Protein AF-A0A7S3C981-F1 (afdb_monomer)

Radius of gyration: 15.67 Å; Cα contacts (8 Å, |Δi|>4): 153; chains: 1; bounding box: 33×42×53 Å

Nearest PDB structures (foldseek):
  7ydw-assembly1_D  TM=8.983E-01  e=1.758E-09  Mus musculus
  7ydt-assembly2_B  TM=9.042E-01  e=4.290E-08  Mus musculus
  7ydw-assembly1_C  TM=9.223E-01  e=1.271E-07  Mus musculus
  7q5t-assembly6_FFF  TM=3.252E-01  e=1.031E+00  Homo sapiens
  6epf-assembly1_5  TM=2.728E-01  e=1.833E+00  Rattus norvegicus

Organism: NCBI:txid1461544

Sequence (113 aa):
FGSFEKETASRGLTLLDLMKKGLMEPGQEVLRVEYRGHVFLGDLTPSGSICYEGELFETPTSWSKYVKRSVVPGYKGDNGWRSVFYVAEDGKKTTLEHLRKTHALKMSGFGSF

Solvent-accessible surface area (backbone atoms only — not comparable to full-atom values): 6807 Å² total; per-residue (Å²): 141,75,86,72,82,79,82,66,98,80,66,78,92,49,59,42,58,41,35,78,68,71,76,46,75,62,37,78,57,27,28,37,35,73,56,96,92,43,79,47,65,23,23,34,41,89,82,31,30,37,38,46,99,88,44,80,26,78,42,58,41,60,45,51,38,52,64,46,26,76,77,39,81,82,60,82,85,70,59,14,44,75,53,31,28,40,41,47,97,90,65,53,74,43,38,46,47,55,55,52,50,52,53,52,51,63,70,67,66,84,70,83,133

pLDDT: mean 83.36, std 17.14, range [37.03, 96.94]

InterPro domains:
  IPR040843 Restriction enzyme adenine methylase associated [PF18755] (6-106)

Foldseek 3Di:
DDPDDDDDPDDPDALQNLVVVVNDDWAFQQKWFDDPNDIAGWTQDNVRWTHGPNDTHRHQQVVNQVVVCVVPPPDDDDDSQQRMWGQDPVRDTDGNVVSVVVVVVVVVPPPDD

Mean predicted aligned error: 8.08 Å

Secondary structure (DSSP, 8-state):
--------TTSPPPHHHHHHTTS---EEEEEEEEETTEEEEEEE-TTSPEEETTEEESSHHHHHHHHHHHHSTT-----HHHHEEEE-TT--EEEHHHHHHHHHHHHSS-S--

Structure (mmCIF, N/CA/C/O backbone):
data_AF-A0A7S3C981-F1
#
_entry.id   AF-A0A7S3C981-F1
#
loop_
_atom_site.group_PDB
_atom_site.id
_atom_site.type_symbol
_atom_site.label_atom_id
_atom_site.label_alt_id
_atom_site.label_comp_id
_atom_site.label_asym_id
_atom_site.label_entity_id
_atom_site.label_seq_id
_atom_site.pdbx_PDB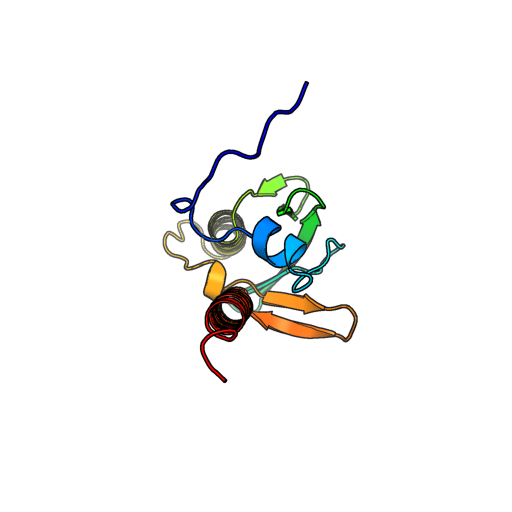_ins_code
_atom_site.Cartn_x
_atom_site.Cartn_y
_atom_site.Cartn_z
_atom_site.occupancy
_atom_site.B_iso_or_equiv
_atom_site.auth_seq_id
_atom_site.auth_comp_id
_atom_site.auth_asym_id
_atom_site.auth_atom_id
_atom_site.pdbx_PDB_model_num
ATOM 1 N N . PHE A 1 1 ? 2.052 -7.249 36.595 1.00 40.72 1 PHE A N 1
ATOM 2 C CA . PHE A 1 1 ? 2.128 -7.462 35.138 1.00 40.72 1 PHE A CA 1
ATOM 3 C C . PHE A 1 1 ? 1.491 -6.272 34.447 1.00 40.72 1 PHE A C 1
ATOM 5 O O . PHE A 1 1 ? 0.292 -6.258 34.228 1.00 40.72 1 PHE A O 1
ATOM 12 N N . GLY A 1 2 ? 2.276 -5.229 34.212 1.00 39.47 2 GLY A N 1
ATOM 13 C CA . GLY A 1 2 ? 1.815 -4.005 33.570 1.00 39.47 2 GLY A CA 1
ATOM 14 C C . GLY A 1 2 ? 2.979 -3.455 32.775 1.00 39.47 2 GLY A C 1
ATOM 15 O O . GLY A 1 2 ? 3.742 -2.643 33.287 1.00 39.47 2 GLY A O 1
ATOM 16 N N . SER A 1 3 ? 3.176 -3.979 31.567 1.00 37.03 3 SER A N 1
ATOM 17 C CA . SER A 1 3 ? 4.125 -3.400 30.623 1.00 37.03 3 SER A CA 1
ATOM 18 C C . SER A 1 3 ? 3.491 -2.127 30.079 1.00 37.03 3 SER A C 1
ATOM 20 O O . SER A 1 3 ? 2.795 -2.154 29.071 1.00 37.03 3 SER A O 1
ATOM 22 N N . PHE A 1 4 ? 3.677 -1.034 30.818 1.00 40.59 4 PHE A N 1
ATOM 23 C CA . PHE A 1 4 ? 3.394 0.312 30.348 1.00 40.59 4 PHE A CA 1
ATOM 24 C C . PHE A 1 4 ? 4.180 0.560 29.059 1.00 40.59 4 PHE A C 1
ATOM 26 O O . PHE A 1 4 ? 5.374 0.263 28.960 1.00 40.59 4 PHE A O 1
ATOM 33 N N . GLU A 1 5 ? 3.449 1.043 28.064 1.00 49.78 5 GLU A N 1
ATOM 34 C CA . GLU A 1 5 ? 3.875 1.262 26.694 1.00 49.78 5 GLU A CA 1
ATOM 35 C C . GLU A 1 5 ? 5.123 2.153 26.641 1.00 49.78 5 GLU A C 1
ATOM 37 O O . GLU A 1 5 ? 5.092 3.333 26.990 1.00 49.78 5 GLU A O 1
ATOM 42 N N . LYS A 1 6 ? 6.245 1.587 26.186 1.00 39.81 6 LYS A N 1
ATOM 43 C CA . LYS A 1 6 ? 7.424 2.373 25.818 1.00 39.81 6 LYS A CA 1
ATOM 44 C C . LYS A 1 6 ? 7.133 3.136 24.526 1.00 39.81 6 LYS A C 1
ATOM 46 O O . LYS A 1 6 ? 7.178 2.575 23.434 1.00 39.81 6 LYS A O 1
ATOM 51 N N . GLU A 1 7 ? 6.826 4.417 24.689 1.00 48.78 7 GLU A N 1
ATOM 52 C CA . GLU A 1 7 ? 7.508 5.535 24.032 1.00 48.78 7 GLU A CA 1
ATOM 53 C C . GLU A 1 7 ? 8.299 5.173 22.756 1.00 48.78 7 GLU A C 1
ATOM 55 O O . GLU A 1 7 ? 9.392 4.614 22.819 1.00 48.78 7 GLU A O 1
ATOM 60 N N . THR A 1 8 ? 7.782 5.559 21.583 1.00 43.41 8 THR A N 1
ATOM 61 C CA . THR A 1 8 ? 8.612 5.768 20.382 1.00 43.41 8 THR A CA 1
ATOM 62 C C . THR A 1 8 ? 8.176 7.017 19.618 1.00 43.41 8 THR A C 1
ATOM 64 O O . THR A 1 8 ? 7.825 6.980 18.441 1.00 43.41 8 THR A O 1
ATOM 67 N N . ALA A 1 9 ? 8.288 8.174 20.269 1.00 49.44 9 ALA A N 1
ATOM 68 C CA . ALA A 1 9 ? 8.500 9.427 19.554 1.00 49.44 9 ALA A CA 1
ATOM 69 C C . ALA A 1 9 ? 9.922 9.427 18.944 1.00 49.44 9 ALA A C 1
ATOM 71 O O . ALA A 1 9 ? 10.828 10.059 19.470 1.00 49.44 9 ALA A O 1
ATOM 72 N N . SER A 1 10 ? 10.135 8.639 17.880 1.00 46.62 10 SER A N 1
ATOM 73 C CA . SER A 1 10 ? 11.290 8.723 16.952 1.00 46.62 10 SER A CA 1
ATOM 74 C C . SER A 1 10 ? 11.231 7.741 15.768 1.00 46.62 10 SER A C 1
ATOM 76 O O . SER A 1 10 ? 12.080 7.810 14.879 1.00 46.62 10 SER A O 1
ATOM 78 N N . ARG A 1 11 ? 10.243 6.836 15.695 1.00 58.50 11 ARG A N 1
ATOM 79 C CA . ARG A 1 11 ? 10.053 5.950 14.533 1.00 58.50 11 ARG A CA 1
ATOM 80 C C . ARG A 1 11 ? 9.111 6.631 13.538 1.00 58.50 11 ARG A C 1
ATOM 82 O O . ARG A 1 11 ? 8.070 7.145 13.927 1.00 58.50 11 ARG A O 1
ATOM 89 N N . GLY A 1 12 ? 9.513 6.721 12.269 1.00 68.44 12 GLY A N 1
ATOM 90 C CA . GLY A 1 12 ? 8.697 7.356 11.228 1.00 68.44 12 GLY A CA 1
ATOM 91 C C . GLY A 1 12 ? 7.296 6.739 11.136 1.00 68.44 12 GLY A C 1
ATOM 92 O O . GLY A 1 12 ? 7.133 5.558 11.423 1.00 68.44 12 GLY A O 1
ATOM 93 N N . LEU A 1 13 ? 6.304 7.541 10.729 1.00 81.75 13 LEU A N 1
ATOM 94 C CA . LEU A 1 13 ? 4.907 7.108 10.589 1.00 81.75 13 LEU A CA 1
ATOM 95 C C . LEU A 1 13 ? 4.803 5.812 9.764 1.00 81.75 13 LEU A C 1
ATOM 97 O O . LEU A 1 13 ? 5.309 5.763 8.642 1.00 81.75 13 LEU A O 1
ATOM 101 N N . THR A 1 14 ? 4.119 4.801 10.296 1.00 89.06 14 THR A N 1
ATOM 102 C CA . THR A 1 14 ? 3.870 3.509 9.640 1.00 89.06 14 THR A CA 1
ATOM 103 C C . THR A 1 14 ? 2.433 3.396 9.113 1.00 89.06 14 THR A C 1
ATOM 105 O O . THR A 1 14 ? 1.571 4.213 9.440 1.00 89.06 14 THR A O 1
ATOM 108 N N . LEU A 1 15 ? 2.153 2.377 8.289 1.00 89.38 15 LEU A N 1
ATOM 109 C CA . LEU A 1 15 ? 0.778 2.049 7.878 1.00 89.38 15 LEU A CA 1
ATOM 110 C C . LEU A 1 15 ? -0.089 1.670 9.084 1.00 89.38 15 LEU A C 1
ATOM 112 O O . LEU A 1 15 ? -1.232 2.108 9.185 1.00 89.38 15 LEU A O 1
ATOM 116 N N . LEU A 1 16 ? 0.488 0.928 10.032 1.00 90.06 16 LEU A N 1
ATOM 117 C CA . LEU A 1 16 ? -0.187 0.539 11.264 1.00 90.06 16 LEU A CA 1
ATOM 118 C C . LEU A 1 16 ? -0.629 1.759 12.087 1.00 90.06 16 LEU A C 1
ATOM 120 O O . LEU A 1 16 ? -1.716 1.746 12.659 1.00 90.06 16 LEU A O 1
ATOM 124 N N . ASP A 1 17 ? 0.166 2.833 12.121 1.00 89.75 17 ASP A N 1
ATOM 125 C CA . ASP A 1 17 ? -0.216 4.073 12.812 1.00 89.75 17 ASP A CA 1
ATOM 126 C C . ASP A 1 17 ? -1.435 4.741 12.164 1.00 89.75 17 ASP A C 1
ATOM 128 O O . ASP A 1 17 ? -2.321 5.229 12.866 1.00 89.75 17 ASP A O 1
ATOM 132 N N . LEU A 1 18 ? -1.517 4.733 10.828 1.00 89.25 18 LEU A N 1
ATOM 133 C CA . LEU A 1 18 ? -2.687 5.243 10.105 1.00 89.25 18 LEU A CA 1
ATOM 134 C C . LEU A 1 18 ? -3.935 4.397 10.392 1.00 89.25 18 LEU A C 1
ATOM 136 O O . LEU A 1 18 ? -5.009 4.955 10.625 1.00 89.25 18 LEU A O 1
ATOM 140 N N . MET A 1 19 ? -3.783 3.072 10.443 1.00 90.94 19 MET A N 1
ATOM 141 C CA . MET A 1 19 ? -4.870 2.143 10.768 1.00 90.94 19 MET A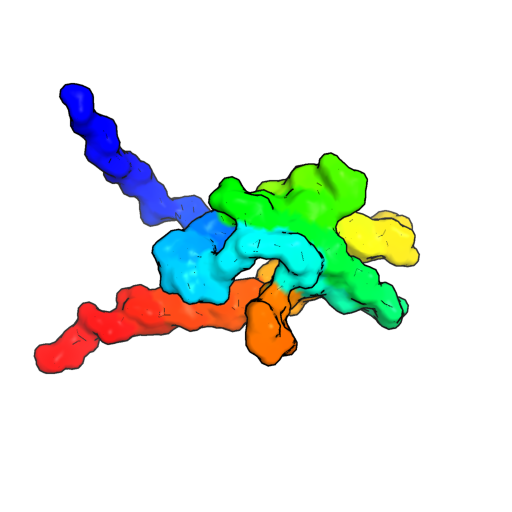 CA 1
ATOM 142 C C . MET A 1 19 ? -5.377 2.333 12.198 1.00 90.94 19 MET A C 1
ATOM 144 O O . MET A 1 19 ? -6.573 2.491 12.417 1.00 90.94 19 MET A O 1
ATOM 148 N N . LYS A 1 20 ? -4.473 2.429 13.182 1.00 88.75 20 LYS A N 1
ATOM 149 C CA . LYS A 1 20 ? -4.820 2.690 14.592 1.00 88.75 20 LYS A CA 1
ATOM 150 C C . LYS A 1 20 ? -5.599 3.992 14.795 1.00 88.75 20 LYS A C 1
ATOM 152 O O . LYS A 1 20 ? -6.251 4.167 15.819 1.00 88.75 20 LYS A O 1
ATOM 157 N N . LYS A 1 21 ? -5.513 4.924 13.845 1.00 87.31 21 LYS A N 1
ATOM 158 C CA . LYS A 1 21 ? -6.224 6.209 13.858 1.00 87.31 21 LYS A CA 1
ATOM 159 C C . LYS A 1 21 ? -7.517 6.194 13.039 1.00 87.31 21 LYS A C 1
ATOM 161 O O . LYS A 1 21 ? -8.134 7.249 12.893 1.00 87.31 21 LYS A O 1
ATOM 166 N N . GLY A 1 22 ? -7.908 5.035 12.506 1.00 88.12 22 GLY A N 1
ATOM 167 C CA . GLY A 1 22 ? -9.111 4.859 11.693 1.00 88.12 22 GLY A CA 1
ATOM 168 C C . GLY A 1 22 ? -9.040 5.571 10.343 1.00 88.12 22 GLY A C 1
ATOM 169 O O . GLY A 1 22 ? -10.066 5.967 9.804 1.00 88.12 22 GLY A O 1
ATOM 170 N N . LEU A 1 23 ? -7.834 5.827 9.821 1.00 88.88 23 LEU A N 1
ATOM 171 C CA . LEU A 1 23 ? -7.661 6.431 8.493 1.00 88.88 23 LEU A CA 1
ATOM 172 C C . LEU A 1 23 ? -7.619 5.382 7.376 1.00 88.88 23 LEU A C 1
ATOM 174 O O . LEU A 1 23 ? -7.747 5.737 6.207 1.00 88.88 23 LEU A O 1
ATOM 178 N N . MET A 1 24 ? -7.379 4.123 7.739 1.00 92.44 24 MET A N 1
ATOM 179 C CA . MET A 1 24 ? -7.251 2.981 6.843 1.00 92.44 24 MET A CA 1
ATOM 180 C C . MET A 1 24 ? -7.748 1.7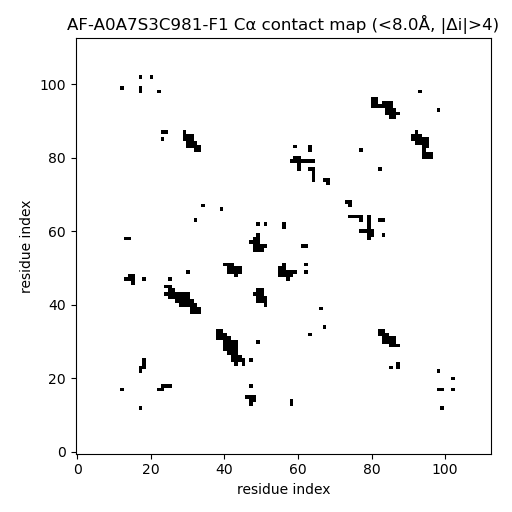32 7.555 1.00 92.44 24 MET A C 1
ATOM 182 O O . MET A 1 24 ? -7.566 1.607 8.767 1.00 92.44 24 MET A O 1
ATOM 186 N N . GLU A 1 25 ? -8.280 0.792 6.791 1.00 93.88 25 GLU A N 1
ATOM 187 C CA . GLU A 1 25 ? -8.708 -0.508 7.287 1.00 93.88 25 GLU A CA 1
ATOM 188 C C . GLU A 1 25 ? -7.995 -1.620 6.514 1.00 93.88 25 GLU A C 1
ATOM 190 O O . GLU A 1 25 ? -7.694 -1.449 5.327 1.00 93.88 25 GLU A O 1
ATOM 195 N N . PRO A 1 26 ? -7.649 -2.735 7.182 1.00 95.38 26 PRO A N 1
ATOM 196 C CA . PRO A 1 26 ? -7.085 -3.885 6.497 1.00 95.38 26 PRO A CA 1
ATOM 197 C C . PRO A 1 26 ? -8.116 -4.464 5.528 1.00 95.38 26 PRO A C 1
ATOM 199 O O . PRO A 1 26 ? -9.305 -4.514 5.830 1.00 95.38 26 PRO A O 1
ATOM 202 N N . GLY A 1 27 ? -7.654 -4.934 4.377 1.00 95.69 27 GLY A N 1
ATOM 203 C CA . GLY A 1 27 ? -8.542 -5.420 3.333 1.00 95.69 27 GLY A CA 1
ATOM 204 C C . GLY A 1 27 ? -7.793 -5.929 2.114 1.00 95.69 27 GLY A C 1
ATOM 205 O O . GLY A 1 27 ? -6.591 -5.699 1.957 1.00 95.69 27 GLY A O 1
ATOM 206 N N . GLN A 1 28 ? -8.527 -6.629 1.258 1.00 95.56 28 GLN A N 1
ATOM 207 C CA . GLN A 1 28 ? -8.016 -7.168 0.006 1.00 95.56 28 GLN A CA 1
ATOM 208 C C . GLN A 1 28 ? -8.015 -6.079 -1.075 1.00 95.56 28 GLN A C 1
ATOM 210 O O . GLN A 1 28 ? -8.981 -5.331 -1.192 1.00 95.56 28 GLN A O 1
ATOM 215 N N . GLU A 1 29 ? -6.925 -5.965 -1.836 1.00 95.38 29 GLU A N 1
ATOM 216 C CA . GLU A 1 29 ? -6.757 -5.024 -2.956 1.00 95.38 29 GLU A CA 1
ATOM 217 C C . GLU A 1 29 ? -6.996 -3.535 -2.611 1.00 95.38 29 GLU A C 1
ATOM 219 O O . GLU A 1 29 ? -7.178 -2.692 -3.493 1.00 95.38 29 GLU A O 1
ATOM 224 N N . VAL A 1 30 ? -6.939 -3.176 -1.323 1.00 96.38 30 VAL A N 1
ATOM 225 C CA . VAL A 1 30 ? -7.163 -1.802 -0.836 1.00 96.38 30 VAL A CA 1
ATOM 226 C C . VAL A 1 30 ? -5.958 -0.886 -1.048 1.00 96.38 30 VAL A C 1
ATOM 228 O O . VAL A 1 30 ? -6.059 0.330 -0.873 1.00 96.38 30 VAL A O 1
ATOM 231 N N . LEU A 1 31 ? -4.797 -1.430 -1.418 1.00 96.56 31 LEU A N 1
ATOM 232 C CA . LEU A 1 31 ? -3.621 -0.655 -1.793 1.00 96.56 31 LEU A CA 1
ATOM 233 C C . LEU A 1 31 ? -3.381 -0.743 -3.292 1.00 96.56 31 LEU A C 1
ATOM 235 O O . LEU A 1 31 ? -3.475 -1.804 -3.898 1.00 96.56 31 LEU A O 1
ATOM 239 N N . ARG A 1 32 ? -3.010 0.384 -3.899 1.00 96.44 32 ARG A N 1
ATOM 240 C CA . ARG A 1 32 ? -2.854 0.498 -5.348 1.00 96.44 32 ARG A CA 1
ATOM 241 C C . ARG A 1 32 ? -1.612 1.285 -5.738 1.00 96.44 32 ARG A C 1
ATOM 243 O O . ARG A 1 32 ? -1.365 2.371 -5.214 1.00 96.44 32 ARG A O 1
ATOM 250 N N . VAL A 1 33 ? -0.879 0.783 -6.727 1.00 95.69 33 VAL A N 1
ATOM 251 C CA . VAL A 1 33 ? 0.183 1.509 -7.439 1.00 95.69 33 VAL A CA 1
ATOM 252 C C . VAL A 1 33 ? -0.164 1.557 -8.918 1.00 95.69 33 VAL A C 1
ATOM 254 O O . VAL A 1 33 ? -0.492 0.545 -9.525 1.00 95.69 33 VAL A O 1
ATOM 257 N N . GLU A 1 34 ? -0.058 2.741 -9.512 1.00 93.81 34 GLU A N 1
ATOM 258 C CA . GLU A 1 34 ? -0.196 2.927 -10.956 1.00 93.81 34 GLU A CA 1
ATOM 259 C C . GLU A 1 34 ? 1.136 3.390 -11.530 1.00 93.81 34 GLU A C 1
ATOM 261 O O . GLU A 1 34 ? 1.712 4.387 -11.081 1.00 93.81 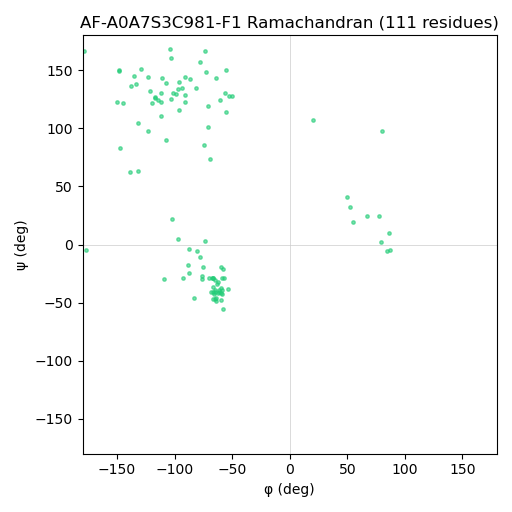34 GLU A O 1
ATOM 266 N N . TYR A 1 35 ? 1.653 2.661 -12.514 1.00 92.69 35 TYR A N 1
ATOM 267 C CA . TYR A 1 35 ? 2.933 2.986 -13.122 1.00 92.69 35 TYR A CA 1
ATOM 268 C C . TYR A 1 35 ? 2.993 2.564 -14.586 1.00 92.69 35 TYR A C 1
ATOM 270 O O . TYR A 1 35 ? 2.842 1.391 -14.907 1.00 92.69 35 TYR A O 1
ATOM 278 N N . ARG A 1 36 ? 3.252 3.532 -15.478 1.00 91.06 36 ARG A N 1
ATOM 279 C CA . ARG A 1 36 ? 3.417 3.313 -16.930 1.00 91.06 36 ARG A CA 1
ATOM 280 C C . ARG A 1 36 ? 2.288 2.482 -17.568 1.00 91.06 36 ARG A C 1
ATOM 282 O O . ARG A 1 36 ? 2.548 1.629 -18.403 1.00 91.06 36 ARG A O 1
ATOM 289 N N . GLY A 1 37 ? 1.041 2.730 -17.165 1.00 91.75 37 GLY A N 1
ATOM 290 C CA . GLY A 1 37 ? -0.131 2.005 -17.676 1.00 91.75 37 GLY A CA 1
ATOM 291 C C . GLY A 1 37 ? -0.423 0.675 -16.973 1.00 91.75 37 GLY A C 1
ATOM 292 O O . GLY A 1 37 ? -1.471 0.092 -17.219 1.00 91.75 37 GLY A O 1
ATOM 293 N N . HIS A 1 38 ? 0.444 0.227 -16.062 1.00 93.50 38 HIS A N 1
ATOM 294 C CA . HIS A 1 38 ? 0.191 -0.931 -15.210 1.00 93.50 38 HIS A CA 1
ATOM 295 C C . HIS A 1 38 ? -0.477 -0.513 -13.902 1.00 93.50 38 HIS A C 1
ATOM 297 O O . HIS A 1 38 ? -0.158 0.537 -13.331 1.00 93.50 38 HIS A O 1
ATOM 303 N N . VAL A 1 39 ? -1.381 -1.364 -13.425 1.00 95.12 39 VAL A N 1
ATOM 304 C CA . VAL A 1 39 ? -2.044 -1.243 -12.128 1.00 95.12 39 VAL A CA 1
ATOM 305 C C . VAL A 1 39 ? -1.644 -2.445 -11.287 1.00 95.12 39 VAL A C 1
ATOM 307 O O . VAL A 1 39 ? -1.802 -3.578 -11.726 1.00 95.12 39 VAL A O 1
ATOM 310 N N . PHE A 1 40 ? -1.147 -2.183 -10.084 1.00 96.38 40 PHE A N 1
ATOM 311 C CA . PHE A 1 40 ? -0.795 -3.197 -9.098 1.00 96.38 40 PHE A CA 1
ATOM 312 C C . PHE A 1 40 ? -1.684 -3.011 -7.880 1.00 96.38 40 PHE A C 1
ATOM 314 O O . PHE A 1 40 ? -1.750 -1.900 -7.343 1.00 96.38 40 PHE A O 1
ATOM 321 N N . LEU A 1 41 ? -2.361 -4.079 -7.469 1.00 96.94 41 LEU A N 1
ATOM 322 C CA . LEU A 1 41 ? -3.255 -4.107 -6.318 1.00 96.94 41 LEU A CA 1
ATOM 323 C C . LEU A 1 41 ? -2.630 -4.983 -5.239 1.00 96.94 41 LEU A C 1
ATOM 325 O O . LEU A 1 41 ? -2.156 -6.073 -5.540 1.00 96.94 41 LEU A O 1
ATOM 329 N N . GLY A 1 42 ? -2.568 -4.476 -4.015 1.00 96.25 42 GLY A N 1
ATOM 330 C CA . GLY A 1 42 ? -2.006 -5.172 -2.865 1.00 96.25 42 GLY A CA 1
ATOM 331 C C . GLY A 1 42 ? -2.970 -5.144 -1.691 1.00 96.25 42 GLY A C 1
ATOM 332 O O . GLY A 1 42 ? -3.741 -4.195 -1.522 1.00 96.25 42 GLY A O 1
ATOM 333 N N . ASP A 1 43 ? -2.890 -6.175 -0.864 1.00 96.75 43 ASP A N 1
ATOM 334 C CA . ASP A 1 43 ? -3.716 -6.306 0.326 1.00 96.75 43 ASP A CA 1
ATOM 335 C C . ASP A 1 43 ? -3.040 -5.594 1.494 1.00 96.75 43 ASP A C 1
ATOM 337 O O . ASP A 1 43 ? -1.817 -5.653 1.657 1.00 96.75 43 ASP A O 1
ATOM 341 N N . LEU A 1 44 ? -3.831 -4.943 2.342 1.00 96.44 44 LEU A N 1
ATOM 342 C CA . LEU A 1 44 ? -3.356 -4.415 3.615 1.00 96.44 44 LEU A CA 1
ATOM 343 C C . LEU A 1 44 ? -3.671 -5.424 4.715 1.00 96.44 44 LEU A C 1
ATOM 345 O O . LEU A 1 44 ? -4.834 -5.684 5.021 1.00 96.44 44 LEU A O 1
ATOM 349 N N . THR A 1 45 ? -2.635 -5.975 5.338 1.00 95.38 45 THR A N 1
ATOM 350 C CA . THR A 1 45 ? -2.802 -6.938 6.425 1.00 95.38 45 THR A CA 1
ATOM 351 C C . THR A 1 45 ? -3.161 -6.235 7.741 1.00 95.38 45 THR A C 1
ATOM 353 O O . THR A 1 45 ? -2.787 -5.076 7.953 1.00 95.38 45 THR A O 1
ATOM 356 N N . PRO A 1 46 ? -3.790 -6.938 8.703 1.00 93.56 46 PRO A N 1
ATOM 357 C CA . PRO A 1 46 ? -4.053 -6.397 10.041 1.00 93.56 46 PRO A CA 1
ATOM 358 C C . PRO A 1 46 ? -2.794 -5.974 10.818 1.00 93.56 46 PRO A C 1
ATOM 360 O O . PRO A 1 46 ? -2.887 -5.184 11.755 1.00 93.56 46 PRO A O 1
ATOM 363 N N . SER A 1 47 ? -1.611 -6.472 10.437 1.00 91.88 47 SER A N 1
ATOM 364 C CA . SER A 1 47 ? -0.324 -6.077 11.025 1.00 91.88 47 SER A CA 1
ATOM 365 C C . SER A 1 47 ? 0.225 -4.752 10.479 1.00 91.88 47 SER A C 1
ATOM 367 O O . SER A 1 47 ? 1.247 -4.276 10.972 1.00 91.88 47 SER A O 1
ATOM 369 N N . GLY A 1 48 ? -0.422 -4.148 9.477 1.00 91.50 48 GLY A N 1
ATOM 370 C CA . GLY A 1 48 ? 0.083 -2.960 8.785 1.00 91.50 48 GLY A CA 1
ATOM 371 C C . GLY A 1 48 ? 1.183 -3.271 7.768 1.00 91.50 48 GLY A C 1
ATOM 372 O O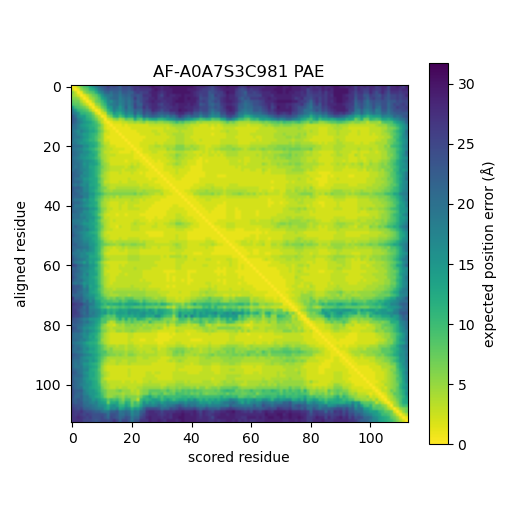 . GLY A 1 48 ? 2.006 -2.405 7.473 1.00 91.50 48 GLY A O 1
ATOM 373 N N . SER A 1 49 ? 1.207 -4.499 7.251 1.00 94.75 49 SER A N 1
ATOM 374 C CA . SER A 1 49 ? 2.082 -4.936 6.160 1.00 94.75 49 SER A CA 1
ATOM 375 C C . SER A 1 49 ? 1.284 -5.017 4.857 1.00 94.75 49 SER A C 1
ATOM 377 O O . SER A 1 49 ? 0.057 -5.084 4.870 1.00 94.75 49 SER A O 1
ATOM 379 N N . ILE A 1 50 ? 1.975 -5.003 3.723 1.00 96.31 50 ILE A N 1
ATOM 380 C CA . ILE A 1 50 ? 1.361 -5.123 2.399 1.00 96.31 50 ILE A CA 1
ATOM 381 C C . ILE A 1 50 ? 1.603 -6.541 1.898 1.00 96.31 50 ILE A C 1
ATOM 383 O O . ILE A 1 50 ? 2.756 -6.957 1.844 1.00 96.31 50 ILE A O 1
ATOM 387 N N . CYS A 1 51 ? 0.554 -7.268 1.530 1.00 96.81 51 CYS A N 1
ATOM 388 C CA . CYS A 1 51 ? 0.680 -8.550 0.843 1.00 96.81 51 CYS A CA 1
ATOM 389 C C . CYS A 1 51 ? 0.488 -8.336 -0.660 1.00 96.81 51 CYS A C 1
ATOM 391 O O . CYS A 1 51 ? -0.470 -7.691 -1.084 1.00 96.81 51 CYS A O 1
ATOM 393 N N . TYR A 1 52 ? 1.403 -8.854 -1.471 1.00 96.38 52 TYR A N 1
ATOM 394 C CA . TYR A 1 52 ? 1.296 -8.820 -2.926 1.00 96.38 52 TYR A CA 1
ATOM 395 C C . TYR A 1 52 ? 1.880 -10.106 -3.502 1.00 96.38 52 TYR A C 1
ATOM 397 O O . TYR A 1 52 ? 3.043 -10.408 -3.253 1.00 96.38 52 TYR A O 1
ATOM 405 N N . GLU A 1 53 ? 1.071 -10.865 -4.248 1.00 93.62 53 GLU A N 1
ATOM 406 C CA . GLU A 1 53 ? 1.474 -12.140 -4.873 1.00 93.62 53 GLU A CA 1
ATOM 407 C C . GLU A 1 53 ? 2.104 -13.156 -3.889 1.00 93.62 53 GLU A C 1
ATOM 409 O O . GLU A 1 53 ? 2.962 -13.951 -4.259 1.00 93.62 53 GLU A O 1
ATOM 414 N N . GLY A 1 54 ? 1.672 -13.145 -2.621 1.00 92.31 54 GLY A N 1
ATOM 415 C CA . GLY A 1 54 ? 2.188 -14.034 -1.569 1.00 92.31 54 GLY A CA 1
ATOM 416 C C . GLY A 1 54 ? 3.429 -13.514 -0.832 1.00 92.31 54 GLY A C 1
ATOM 417 O O . GLY A 1 54 ? 3.841 -14.122 0.154 1.00 92.31 54 GLY A O 1
ATOM 418 N N . GLU A 1 55 ? 3.986 -12.376 -1.248 1.00 94.38 55 GLU A N 1
ATOM 419 C CA . GLU A 1 55 ? 5.110 -11.710 -0.588 1.00 94.38 55 GLU A CA 1
ATOM 420 C C . GLU A 1 55 ? 4.624 -10.606 0.360 1.00 94.38 55 GLU A C 1
ATOM 422 O O . GLU A 1 55 ? 3.715 -9.833 0.038 1.00 94.38 55 GLU A O 1
ATOM 427 N N . LEU A 1 56 ? 5.261 -10.504 1.530 1.00 95.56 56 LEU A N 1
ATOM 428 C CA . LEU A 1 56 ? 4.953 -9.491 2.540 1.00 95.56 56 LEU A CA 1
ATOM 429 C C . LEU A 1 56 ? 5.970 -8.347 2.512 1.00 95.56 56 LEU A C 1
ATOM 431 O O . LEU A 1 56 ? 7.179 -8.549 2.599 1.00 95.56 56 LEU A O 1
ATOM 435 N N . PHE A 1 57 ? 5.461 -7.120 2.479 1.00 94.31 57 PHE A N 1
ATOM 436 C CA . PHE A 1 57 ? 6.247 -5.894 2.473 1.00 94.31 57 PHE A CA 1
ATOM 437 C C . PHE A 1 57 ? 5.909 -5.043 3.697 1.00 94.31 57 PHE A C 1
ATOM 439 O O . PHE A 1 57 ? 4.773 -4.614 3.890 1.00 94.31 57 PHE A O 1
ATOM 446 N N . GLU A 1 58 ? 6.912 -4.732 4.514 1.00 90.69 58 GLU A N 1
ATOM 447 C CA . GLU A 1 58 ? 6.724 -3.926 5.729 1.00 90.69 58 GLU A CA 1
ATOM 448 C C . GLU A 1 58 ? 6.522 -2.433 5.441 1.00 90.69 58 GLU A C 1
ATOM 450 O O . GLU A 1 58 ? 6.037 -1.688 6.291 1.00 90.69 58 GLU A O 1
ATOM 455 N N . THR A 1 59 ? 6.920 -1.961 4.252 1.00 89.19 59 THR A N 1
ATOM 456 C CA . THR A 1 59 ? 6.847 -0.535 3.911 1.00 89.19 59 THR A CA 1
ATOM 457 C C . THR A 1 59 ? 6.280 -0.289 2.511 1.00 89.19 59 THR A C 1
ATOM 459 O O . THR A 1 59 ? 6.639 -1.007 1.569 1.00 89.19 59 THR A O 1
ATOM 462 N N . PRO A 1 60 ? 5.510 0.801 2.311 1.00 92.38 60 PRO A N 1
ATOM 463 C CA . PRO A 1 60 ? 5.015 1.199 0.991 1.00 92.38 60 PRO A CA 1
ATOM 464 C C . PRO A 1 60 ? 6.122 1.340 -0.055 1.00 92.38 60 PRO A C 1
ATOM 466 O O . PRO A 1 60 ? 5.943 0.950 -1.200 1.00 92.38 60 PRO A O 1
ATOM 469 N N . THR A 1 61 ? 7.286 1.867 0.343 1.00 91.00 61 THR A N 1
ATOM 470 C CA . THR A 1 61 ? 8.441 2.066 -0.547 1.00 91.00 61 THR A CA 1
ATOM 471 C C . THR A 1 61 ? 9.053 0.751 -1.024 1.00 91.00 61 THR A C 1
ATOM 473 O O . THR A 1 61 ? 9.541 0.681 -2.151 1.00 91.00 61 THR A O 1
ATOM 476 N N . SER A 1 62 ? 9.084 -0.281 -0.174 1.00 91.94 62 SER A N 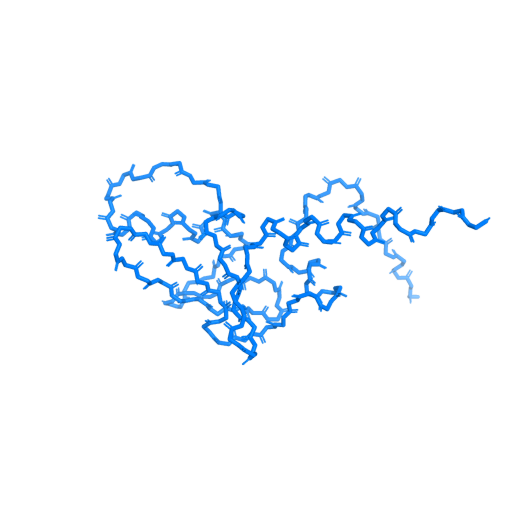1
ATOM 477 C CA . SER A 1 62 ? 9.598 -1.596 -0.574 1.00 91.94 62 SER A CA 1
ATOM 478 C C . SER A 1 62 ? 8.699 -2.243 -1.626 1.00 91.94 62 SER A C 1
ATOM 480 O O . SER A 1 62 ? 9.194 -2.632 -2.685 1.00 91.94 62 SER A O 1
ATOM 482 N N . TRP A 1 63 ? 7.384 -2.229 -1.393 1.00 94.38 63 TRP A N 1
ATOM 483 C CA . 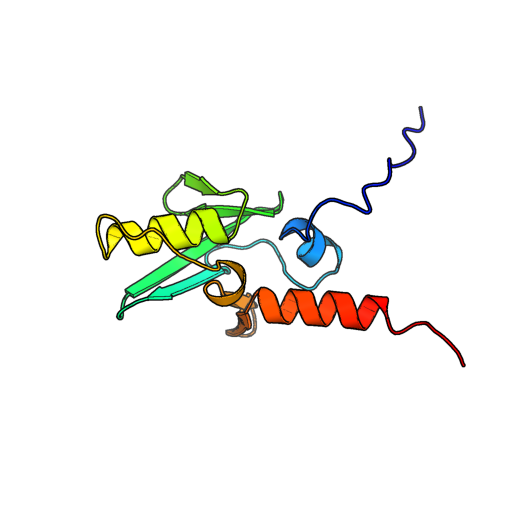TRP A 1 63 ? 6.400 -2.754 -2.334 1.00 94.38 63 TRP A CA 1
ATOM 484 C C . TRP A 1 63 ? 6.377 -1.971 -3.652 1.00 94.38 63 TRP A C 1
ATOM 486 O O . TRP A 1 63 ? 6.505 -2.546 -4.730 1.00 94.38 63 TRP A O 1
ATOM 496 N N . SER A 1 64 ? 6.319 -0.639 -3.595 1.00 93.94 64 SER A N 1
ATOM 497 C CA . SER A 1 64 ? 6.259 0.194 -4.797 1.00 93.94 64 SER A CA 1
ATOM 498 C C . SER A 1 64 ? 7.511 0.071 -5.674 1.00 93.94 64 SER A C 1
ATOM 500 O O . SER A 1 64 ? 7.419 0.107 -6.900 1.00 93.94 64 SER A O 1
ATOM 502 N N . LYS A 1 65 ? 8.697 -0.118 -5.078 1.00 93.50 65 LYS A N 1
ATOM 503 C CA . LYS A 1 65 ? 9.922 -0.432 -5.830 1.00 93.50 65 LYS A CA 1
ATOM 504 C C . LYS A 1 65 ? 9.863 -1.818 -6.454 1.00 93.50 65 LYS A C 1
ATOM 506 O O . LYS A 1 65 ? 10.314 -1.957 -7.587 1.00 93.50 65 LYS A O 1
ATOM 511 N N . TYR A 1 66 ? 9.342 -2.811 -5.736 1.00 93.69 66 TYR A N 1
ATOM 512 C CA . TYR A 1 66 ? 9.197 -4.175 -6.236 1.00 93.69 66 TYR A CA 1
ATOM 513 C C . TYR A 1 66 ? 8.342 -4.202 -7.511 1.00 93.69 66 TYR A C 1
ATOM 515 O O . TYR A 1 66 ? 8.840 -4.581 -8.571 1.00 93.69 66 TYR A O 1
ATOM 523 N N . VAL A 1 67 ? 7.124 -3.654 -7.456 1.00 93.88 67 VAL A N 1
ATOM 524 C CA . VAL A 1 67 ? 6.204 -3.644 -8.610 1.00 93.88 67 VAL A CA 1
ATOM 525 C C . VAL A 1 67 ? 6.683 -2.754 -9.761 1.00 93.88 67 VAL A C 1
ATOM 527 O O . VAL A 1 67 ? 6.413 -3.019 -10.923 1.00 93.88 67 VAL A O 1
ATOM 530 N N . LYS A 1 68 ? 7.452 -1.692 -9.494 1.00 93.06 68 LYS A N 1
ATOM 531 C CA . LYS A 1 68 ? 8.026 -0.872 -10.578 1.00 93.06 68 LYS A CA 1
ATOM 532 C C . LYS A 1 68 ? 9.226 -1.540 -11.248 1.00 93.06 68 LYS A C 1
ATOM 534 O O . LYS A 1 68 ? 9.458 -1.310 -12.435 1.00 93.06 68 LYS A O 1
ATOM 539 N N . ARG A 1 69 ? 9.983 -2.366 -10.517 1.00 93.62 69 ARG A N 1
ATOM 540 C CA . ARG A 1 69 ? 11.097 -3.151 -11.073 1.00 93.62 69 ARG A CA 1
ATOM 541 C C . ARG A 1 69 ? 10.631 -4.277 -11.986 1.00 93.62 69 ARG A C 1
ATOM 543 O O . ARG A 1 69 ? 11.379 -4.609 -12.899 1.00 93.62 69 ARG A O 1
ATOM 550 N N . SER A 1 70 ? 9.435 -4.828 -11.772 1.00 90.50 70 SER A N 1
ATOM 551 C CA . SER A 1 70 ? 8.866 -5.819 -12.694 1.00 90.50 70 SER A CA 1
ATOM 552 C C . SER A 1 70 ? 8.529 -5.208 -14.061 1.00 90.50 70 SER A C 1
ATOM 554 O O . SER A 1 70 ? 8.651 -5.890 -15.072 1.00 90.50 70 SER A O 1
ATOM 556 N N . VAL A 1 71 ? 8.204 -3.907 -14.119 1.00 91.88 71 VAL A N 1
ATOM 557 C CA . VAL A 1 71 ? 7.993 -3.164 -15.381 1.00 91.88 71 VAL A CA 1
ATOM 558 C C . VAL A 1 71 ? 9.307 -2.678 -15.995 1.00 91.88 71 VAL A C 1
ATOM 560 O O . VAL A 1 71 ? 9.514 -2.783 -17.201 1.00 91.88 71 VAL A O 1
ATOM 563 N N . VAL A 1 72 ? 10.192 -2.090 -15.184 1.00 90.94 72 VAL A N 1
ATOM 564 C CA . VAL A 1 72 ? 11.489 -1.561 -15.631 1.00 90.94 72 VAL A CA 1
ATOM 565 C C . VAL A 1 72 ? 12.603 -2.224 -14.819 1.00 90.94 72 VAL A C 1
ATOM 567 O O . VAL A 1 72 ? 12.905 -1.768 -13.705 1.00 90.94 72 VAL A O 1
ATOM 570 N N . PRO A 1 73 ? 13.252 -3.268 -15.370 1.00 87.88 73 PRO A N 1
ATOM 571 C CA . PRO A 1 73 ? 14.383 -3.915 -14.723 1.00 87.88 73 PRO A CA 1
ATOM 572 C C . PRO A 1 73 ? 15.454 -2.888 -14.334 1.00 87.88 73 PRO A C 1
ATOM 574 O O . PRO A 1 73 ? 15.873 -2.058 -15.139 1.00 87.88 73 PRO A O 1
ATOM 577 N N . GLY A 1 74 ? 15.879 -2.909 -13.070 1.00 82.50 74 GLY A N 1
ATOM 578 C CA . GLY A 1 74 ? 16.887 -1.977 -12.554 1.00 82.50 74 GLY A CA 1
ATOM 579 C C . GLY A 1 74 ? 16.359 -0.625 -12.060 1.00 82.50 74 GLY A C 1
ATOM 580 O O . GLY A 1 74 ? 17.168 0.244 -11.740 1.00 82.50 74 GLY A O 1
ATOM 581 N N . TYR A 1 75 ? 15.043 -0.421 -11.930 1.00 85.94 75 TYR A N 1
ATOM 582 C CA . TYR A 1 75 ? 14.484 0.780 -11.298 1.00 85.94 75 TYR A CA 1
ATOM 583 C C . TYR A 1 75 ? 14.932 0.934 -9.825 1.00 85.94 75 TYR A C 1
ATOM 585 O O . TYR A 1 75 ? 14.758 0.032 -8.996 1.00 85.94 75 TYR A O 1
ATOM 593 N N . LYS A 1 76 ? 15.534 2.086 -9.480 1.00 78.62 76 LYS A N 1
ATOM 594 C CA . LYS A 1 76 ? 16.190 2.310 -8.168 1.00 78.62 76 LYS A CA 1
ATOM 595 C C . LYS A 1 76 ? 15.467 3.281 -7.231 1.00 78.62 76 LYS A C 1
ATOM 597 O O . LYS A 1 76 ? 15.590 3.139 -6.013 1.00 78.62 76 LYS A O 1
ATOM 602 N N . GLY A 1 77 ? 14.740 4.261 -7.760 1.00 75.81 77 GLY A N 1
ATOM 603 C CA . GLY A 1 77 ? 14.209 5.369 -6.964 1.00 75.81 77 GLY A CA 1
ATOM 604 C C . GLY A 1 77 ? 12.698 5.325 -6.860 1.00 75.81 77 GLY A C 1
ATOM 605 O O . GLY A 1 77 ? 12.049 5.389 -7.884 1.00 75.81 77 GLY A O 1
ATOM 606 N N . ASP A 1 78 ? 12.138 5.284 -5.653 1.00 76.75 78 ASP A N 1
ATOM 607 C CA . ASP A 1 78 ? 10.714 5.564 -5.458 1.00 76.75 78 ASP A CA 1
ATOM 608 C C . ASP A 1 78 ? 10.458 6.207 -4.099 1.00 76.75 78 ASP A C 1
ATOM 610 O O . ASP A 1 78 ? 11.157 5.907 -3.127 1.00 76.75 78 ASP A O 1
ATOM 614 N N . ASN A 1 79 ? 9.432 7.053 -4.040 1.00 79.06 79 ASN A N 1
ATOM 615 C CA . ASN A 1 79 ? 8.860 7.551 -2.798 1.00 79.06 79 ASN A CA 1
ATOM 616 C C . ASN A 1 79 ? 7.491 6.884 -2.596 1.00 79.06 79 ASN A C 1
ATOM 618 O O . ASN A 1 79 ? 6.470 7.402 -3.055 1.00 79.06 79 ASN A O 1
ATOM 622 N N . GLY A 1 80 ? 7.481 5.728 -1.923 1.00 77.56 80 GLY A N 1
ATOM 623 C CA . GLY A 1 80 ? 6.296 4.870 -1.799 1.00 77.56 80 GLY A CA 1
ATOM 624 C C . GLY A 1 80 ? 5.081 5.568 -1.193 1.00 77.56 80 GLY A C 1
ATOM 625 O O . GLY A 1 80 ? 3.958 5.277 -1.575 1.00 77.56 80 GLY A O 1
ATOM 626 N N . TRP A 1 81 ? 5.277 6.572 -0.337 1.00 84.19 81 TRP A N 1
ATOM 627 C CA . TRP A 1 81 ? 4.178 7.344 0.256 1.00 84.19 81 TRP A CA 1
ATOM 628 C C . TRP A 1 81 ? 3.404 8.195 -0.759 1.00 84.19 81 TRP A C 1
ATOM 630 O O . TRP A 1 81 ? 2.221 8.470 -0.564 1.00 84.19 81 TRP A O 1
ATOM 640 N N . ARG A 1 82 ? 4.066 8.624 -1.837 1.00 87.56 82 ARG A N 1
ATOM 641 C CA . ARG A 1 82 ? 3.455 9.409 -2.923 1.00 87.56 82 ARG A CA 1
ATOM 642 C C . ARG A 1 82 ? 2.947 8.526 -4.058 1.00 87.56 82 ARG A C 1
ATOM 644 O O . ARG A 1 82 ? 2.018 8.917 -4.754 1.00 87.56 82 ARG A O 1
ATOM 651 N N . SER A 1 83 ? 3.581 7.370 -4.244 1.00 89.81 83 SER A N 1
ATOM 652 C CA . SER A 1 83 ? 3.288 6.422 -5.322 1.00 89.81 83 SER A CA 1
ATOM 653 C C . SER A 1 83 ? 2.191 5.413 -4.975 1.00 89.81 83 SER A C 1
ATOM 655 O O . SER A 1 83 ? 1.576 4.867 -5.887 1.00 89.81 83 SER A O 1
ATOM 657 N N . VAL A 1 84 ? 1.968 5.145 -3.686 1.00 94.31 84 VAL A N 1
ATOM 658 C CA . VAL A 1 84 ? 0.948 4.208 -3.206 1.00 94.31 84 VAL A CA 1
ATOM 659 C C . VAL A 1 84 ? -0.315 4.965 -2.811 1.00 94.31 84 VAL A C 1
ATOM 661 O O . VAL A 1 84 ? -0.276 5.971 -2.092 1.00 94.31 84 VAL A O 1
ATOM 664 N N . PHE A 1 85 ? -1.441 4.439 -3.269 1.00 95.56 85 PHE A N 1
ATOM 665 C CA . PHE A 1 85 ? -2.774 4.899 -2.932 1.00 95.56 85 PHE A CA 1
ATOM 666 C C . PHE A 1 85 ? -3.480 3.862 -2.066 1.00 95.56 85 PHE A C 1
ATOM 668 O O . PHE A 1 85 ? -3.329 2.666 -2.287 1.00 95.56 85 PHE A O 1
ATOM 675 N N . TYR A 1 86 ? -4.269 4.339 -1.116 1.00 96.12 86 TYR A N 1
ATOM 676 C CA . TYR A 1 86 ? -5.302 3.577 -0.437 1.00 96.12 86 TYR A CA 1
ATOM 677 C C . TYR A 1 86 ? -6.635 3.807 -1.152 1.00 96.12 86 TYR A C 1
ATOM 679 O O . TYR A 1 86 ? -6.957 4.951 -1.493 1.00 96.12 86 TYR A O 1
ATOM 687 N N . VAL A 1 87 ? -7.380 2.738 -1.393 1.00 95.56 87 VAL A N 1
ATOM 688 C CA . VAL A 1 87 ? -8.733 2.751 -1.942 1.00 95.56 87 VAL A CA 1
ATOM 689 C C . VAL A 1 87 ? -9.661 2.291 -0.825 1.00 95.56 87 VAL A C 1
ATOM 691 O O . VAL A 1 87 ? -9.594 1.141 -0.406 1.00 95.56 87 VAL A O 1
ATOM 694 N N . ALA A 1 88 ? -10.470 3.212 -0.308 1.00 91.12 88 ALA A N 1
ATOM 695 C CA . ALA A 1 88 ? -11.470 2.891 0.704 1.00 91.12 88 ALA A CA 1
ATOM 696 C C . ALA A 1 88 ? -12.658 2.132 0.085 1.00 91.12 88 ALA A C 1
ATOM 698 O O . ALA A 1 88 ? -12.819 2.112 -1.137 1.00 91.12 88 ALA A O 1
ATOM 699 N N . GLU A 1 89 ? -13.505 1.534 0.926 1.00 86.94 89 GLU A N 1
ATOM 700 C CA . GLU A 1 89 ? -14.680 0.764 0.484 1.00 86.94 89 GLU A CA 1
ATOM 701 C C . GLU A 1 89 ? -15.662 1.587 -0.366 1.00 86.94 89 GLU A C 1
ATOM 703 O O . GLU A 1 89 ? -16.307 1.058 -1.267 1.00 86.94 89 GLU A O 1
ATOM 708 N N . ASP A 1 90 ? -15.728 2.903 -0.139 1.00 88.44 90 ASP A N 1
ATOM 709 C CA . ASP A 1 90 ? -16.519 3.851 -0.936 1.00 88.44 90 ASP A CA 1
ATOM 710 C C . ASP A 1 90 ? -15.909 4.146 -2.327 1.00 88.44 90 ASP A C 1
ATOM 712 O O . ASP A 1 90 ? -16.419 4.977 -3.081 1.00 88.44 90 ASP A O 1
ATOM 716 N N . GLY A 1 91 ? -14.798 3.488 -2.675 1.00 87.38 91 GLY A N 1
ATOM 717 C CA . GLY A 1 91 ? -14.046 3.680 -3.912 1.00 87.38 91 GLY A CA 1
ATOM 718 C C . GLY A 1 91 ? -13.135 4.909 -3.899 1.00 87.38 91 GLY A C 1
ATOM 719 O O . GLY A 1 91 ? -12.467 5.199 -4.900 1.00 87.38 91 GLY A O 1
ATOM 720 N N . LYS A 1 92 ? -13.061 5.654 -2.790 1.00 91.19 92 LYS A N 1
ATOM 721 C CA . LYS A 1 92 ? -12.235 6.856 -2.700 1.00 91.19 92 LYS A CA 1
ATOM 722 C C . LYS A 1 92 ? -10.757 6.496 -2.667 1.00 91.19 92 LYS A C 1
ATOM 724 O O . LYS A 1 92 ? -10.246 5.887 -1.729 1.00 91.19 92 LYS A O 1
ATOM 729 N N . LYS A 1 93 ? -10.036 6.984 -3.674 1.00 92.88 93 LYS A N 1
ATOM 730 C CA . LYS A 1 93 ? -8.586 6.829 -3.804 1.00 92.88 93 LYS A CA 1
ATOM 731 C C . LYS A 1 93 ? -7.843 7.995 -3.146 1.00 92.88 93 LYS A C 1
ATOM 733 O O . LYS A 1 93 ? -8.018 9.147 -3.536 1.00 92.88 93 LYS A O 1
ATOM 738 N N . THR A 1 94 ? -6.967 7.701 -2.187 1.00 93.56 94 THR A N 1
ATOM 739 C CA . THR A 1 94 ? -6.179 8.697 -1.438 1.00 93.56 94 THR A CA 1
ATOM 740 C C . THR A 1 94 ? -4.713 8.274 -1.348 1.00 93.56 94 THR A C 1
ATOM 742 O O . THR A 1 94 ? -4.423 7.108 -1.117 1.00 93.56 94 THR A O 1
ATOM 745 N N . THR A 1 95 ? -3.754 9.190 -1.515 1.00 94.06 95 THR A N 1
ATOM 746 C CA . THR A 1 95 ? -2.327 8.850 -1.339 1.00 94.06 95 THR A CA 1
ATOM 747 C C . THR A 1 95 ? -1.977 8.648 0.133 1.00 94.06 95 THR A C 1
ATOM 749 O O . THR A 1 95 ? -2.500 9.345 1.008 1.00 94.06 95 THR A O 1
ATOM 752 N N . LEU A 1 96 ? -1.020 7.764 0.425 1.00 91.06 96 LEU A N 1
ATOM 753 C CA . LEU A 1 96 ? -0.550 7.579 1.803 1.00 91.06 96 LEU A CA 1
ATOM 754 C C . LEU A 1 96 ? 0.093 8.856 2.377 1.00 91.06 96 LEU A C 1
ATOM 756 O O . LEU A 1 96 ? -0.024 9.135 3.569 1.00 91.06 96 LEU A O 1
ATOM 760 N N . GLU A 1 97 ? 0.740 9.673 1.539 1.00 91.19 97 GLU A N 1
ATOM 761 C CA . GLU A 1 97 ? 1.242 10.994 1.934 1.00 91.19 97 GLU A CA 1
ATOM 762 C C . GLU A 1 97 ? 0.109 11.911 2.415 1.00 91.19 97 GLU A C 1
ATOM 764 O O . GLU A 1 97 ? 0.282 12.624 3.406 1.00 91.19 97 GLU A O 1
ATOM 769 N N . HIS A 1 98 ? -1.044 11.900 1.739 1.00 89.19 98 HIS A N 1
ATOM 770 C CA . HIS A 1 98 ? -2.194 12.694 2.159 1.00 89.19 98 HIS A CA 1
ATOM 771 C C . HIS A 1 98 ? -2.713 12.219 3.518 1.00 89.19 98 HIS A C 1
ATOM 773 O O . HIS A 1 98 ? -2.859 13.040 4.419 1.00 89.19 98 HIS A O 1
ATOM 779 N N . LEU A 1 99 ? -2.868 10.906 3.714 1.00 89.44 99 LEU A N 1
ATOM 780 C CA . LEU A 1 99 ? -3.273 10.336 5.005 1.00 89.44 99 LEU A CA 1
ATOM 781 C C . LEU A 1 99 ? -2.296 10.706 6.130 1.00 89.44 99 LEU A C 1
ATOM 783 O O . LEU A 1 99 ? -2.718 11.069 7.229 1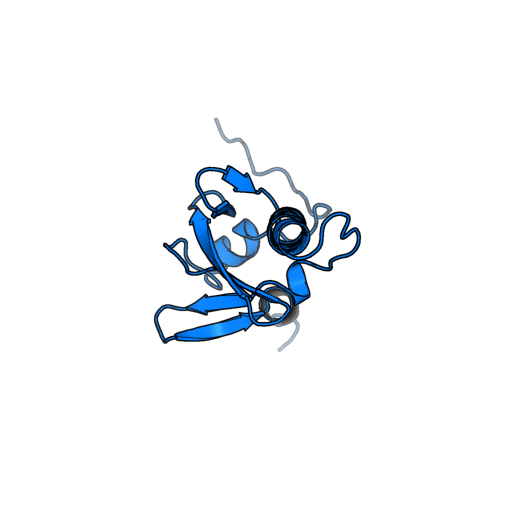.00 89.44 99 LEU A O 1
ATOM 787 N N . ARG A 1 100 ? -0.987 10.724 5.846 1.00 87.81 100 ARG A N 1
ATOM 788 C CA . ARG A 1 100 ? 0.035 11.195 6.792 1.00 87.81 100 ARG A CA 1
ATOM 789 C C . ARG A 1 100 ? -0.137 12.667 7.161 1.00 87.81 100 ARG A C 1
ATOM 791 O O . ARG A 1 100 ? 0.021 13.023 8.328 1.00 87.81 100 ARG A O 1
ATOM 798 N N . LYS A 1 101 ? -0.450 13.532 6.193 1.00 85.50 101 LYS A N 1
ATOM 799 C CA . LYS A 1 101 ? -0.729 14.953 6.459 1.00 85.50 101 LYS A CA 1
ATOM 800 C C . LYS A 1 101 ? -2.002 15.115 7.288 1.00 85.50 101 LYS A C 1
ATOM 802 O O . LYS A 1 101 ? -1.986 15.869 8.253 1.00 85.50 101 LYS A O 1
ATOM 807 N N . THR A 1 102 ? -3.060 14.365 6.980 1.00 84.75 102 THR A N 1
ATOM 808 C CA . THR A 1 102 ? -4.297 14.343 7.774 1.00 84.75 102 THR A CA 1
ATOM 809 C C . THR A 1 102 ? -4.028 13.920 9.216 1.00 84.75 102 THR A C 1
ATOM 811 O O . THR A 1 102 ? -4.533 14.553 10.141 1.00 84.75 102 THR A O 1
ATOM 814 N N . HIS A 1 103 ? -3.190 12.901 9.425 1.00 81.31 103 HIS A N 1
ATOM 815 C CA . HIS A 1 103 ? -2.747 12.497 10.757 1.00 81.31 103 HIS A CA 1
ATOM 816 C C . HIS A 1 103 ? -2.020 13.635 11.492 1.00 81.31 103 HIS A C 1
ATOM 818 O O . HIS A 1 103 ? -2.362 13.941 12.631 1.00 81.31 103 HIS A O 1
ATOM 824 N N . ALA A 1 104 ? -1.067 14.304 10.834 1.00 75.62 104 ALA A N 1
ATOM 825 C CA . ALA A 1 104 ? -0.332 15.422 11.427 1.00 75.62 104 ALA A CA 1
ATOM 826 C C . ALA A 1 104 ? -1.250 16.599 11.807 1.00 75.62 104 ALA A C 1
ATOM 828 O O . ALA A 1 104 ? -1.108 17.152 12.893 1.00 75.62 104 ALA A O 1
ATOM 829 N N . LEU A 1 105 ? -2.231 16.929 10.960 1.00 72.69 105 LEU A N 1
ATOM 830 C CA . LEU A 1 105 ? -3.199 18.000 11.219 1.00 72.69 105 LEU A CA 1
ATOM 831 C C . LEU A 1 105 ? -4.125 17.688 12.402 1.00 72.69 105 LEU A C 1
ATOM 833 O O . LEU A 1 105 ? -4.389 18.565 13.222 1.00 72.69 105 LEU A O 1
ATOM 837 N N . LYS A 1 106 ? -4.590 16.436 12.528 1.00 66.25 106 LYS A N 1
ATOM 838 C CA . LYS A 1 106 ? -5.389 16.000 13.687 1.00 66.25 106 LYS A CA 1
ATOM 839 C C . LYS A 1 106 ? -4.585 16.051 14.991 1.00 66.25 106 LYS A C 1
ATOM 841 O O . LYS A 1 106 ? -5.161 16.322 16.037 1.00 66.25 106 LYS A O 1
ATOM 846 N N . MET A 1 107 ? -3.269 15.839 14.928 1.00 62.09 107 MET A N 1
ATOM 847 C CA . MET A 1 107 ? -2.372 15.957 16.084 1.00 62.09 107 MET A CA 1
ATOM 848 C C . MET A 1 107 ? -2.067 17.415 16.463 1.00 62.09 107 MET A C 1
ATOM 850 O O . MET A 1 107 ? -1.816 17.689 17.631 1.00 62.09 107 MET A O 1
ATOM 854 N N . SER A 1 108 ? -2.119 18.359 15.516 1.00 60.47 108 SER A N 1
ATOM 855 C CA . SER A 1 108 ? -1.939 19.797 15.783 1.00 60.47 108 SER A CA 1
ATOM 856 C C . SER A 1 108 ? -3.231 20.535 16.173 1.00 60.47 108 SER A C 1
ATOM 858 O O . SER A 1 108 ? -3.186 21.729 16.442 1.00 60.47 108 SER A O 1
ATOM 860 N N . GLY A 1 109 ? -4.383 19.854 16.168 1.00 53.81 109 GLY A N 1
ATOM 861 C CA . GLY A 1 109 ? -5.722 20.454 16.243 1.00 53.81 109 GLY A CA 1
ATOM 862 C C . GLY A 1 109 ? -6.432 20.394 17.599 1.00 53.81 109 GLY A C 1
ATOM 863 O O . GLY A 1 109 ? -7.654 20.481 17.629 1.00 53.81 109 GLY A O 1
ATOM 864 N N . PHE A 1 110 ? -5.706 20.242 18.708 1.00 49.47 110 PHE A N 1
ATOM 865 C CA . PHE A 1 110 ? -6.234 20.483 20.060 1.00 49.47 110 PHE A CA 1
ATOM 866 C C . PHE A 1 110 ? -5.240 21.355 20.836 1.00 49.47 110 PHE A C 1
ATOM 868 O O . PHE A 1 110 ? -4.610 20.941 21.804 1.00 49.47 110 PHE A O 1
ATOM 875 N N . GLY A 1 111 ? -5.051 22.572 20.334 1.00 43.34 111 GLY A N 1
ATOM 876 C CA . GLY A 1 111 ? -4.317 23.637 20.999 1.00 43.34 111 GLY A CA 1
ATOM 877 C C . GLY A 1 111 ? -5.147 24.911 20.941 1.00 43.34 111 GLY A C 1
ATOM 878 O O . GLY A 1 111 ? -5.201 25.545 19.892 1.00 43.34 111 GLY A O 1
ATOM 879 N N . SER A 1 112 ? -5.749 25.241 22.087 1.00 39.97 112 SER A N 1
ATOM 880 C CA . SER A 1 112 ? -6.309 26.548 22.466 1.00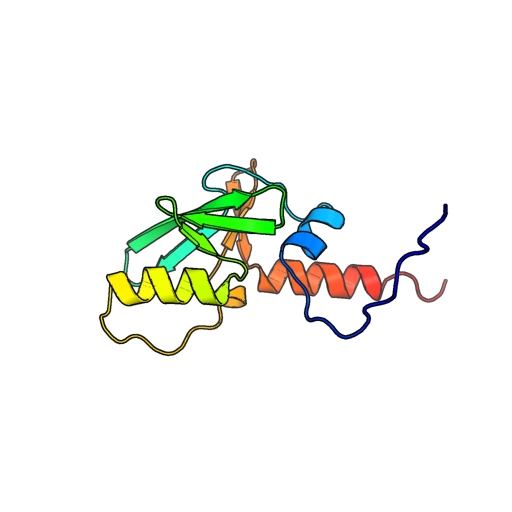 39.97 112 SER A CA 1
ATOM 881 C C . SER A 1 112 ? -7.703 26.905 21.922 1.00 39.97 112 SER A C 1
ATOM 883 O O . SER A 1 112 ? -7.843 27.430 20.819 1.00 39.97 112 SER A O 1
ATOM 885 N N . PHE A 1 113 ? -8.720 26.677 22.764 1.00 41.72 113 PHE A N 1
ATOM 886 C CA . PHE A 1 113 ? -9.821 27.632 22.945 1.00 41.72 113 PHE A CA 1
ATOM 887 C C . PHE A 1 113 ? -9.406 28.652 24.007 1.00 41.72 113 PHE A C 1
ATOM 889 O O . PHE A 1 113 ? -8.632 28.246 24.909 1.00 41.72 113 PHE A O 1
#